Protein AF-A0A501VYS4-F1 (afdb_monomer_lite)

Foldseek 3Di:
DVVVLVVVLVVLVVVLVVLVVVVVCVVVVVDVDPDPDDNVVSVVVSVVSVVVSVVVPD

pLDDT: mean 81.08, std 10.27, range [51.62, 90.88]

Radius of gyration: 13.88 Å; chains: 1; bounding box: 32×22×37 Å

Sequence (58 aa):
MLDKRHIFRRINFIVFISYSLLSILNDLNITTIPLPIDLSVCIVLFLCFNSIFEQKSH

Secondary structure (DSSP, 8-state):
-HHHHHHHHHHHHHHHHHHHHHHHHHHTTS-----SS-HHHHHHHHHHHHHHHHHTT-

Structure (mmCIF, N/CA/C/O backbone):
data_AF-A0A501VYS4-F1
#
_entry.id   AF-A0A501VYS4-F1
#
loop_
_atom_site.group_PDB
_atom_site.id
_atom_site.type_symbol
_atom_site.label_atom_id
_atom_site.label_alt_id
_atom_site.label_comp_id
_atom_site.label_asym_id
_atom_site.label_entity_id
_atom_site.label_seq_id
_atom_site.pdbx_PDB_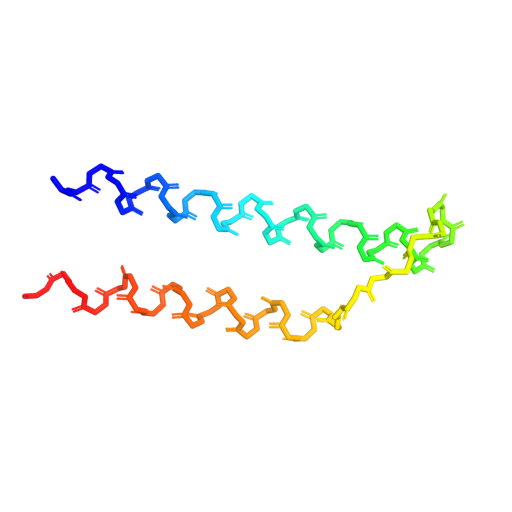ins_code
_atom_site.Cartn_x
_atom_site.Cartn_y
_atom_site.Cartn_z
_atom_site.occupancy
_atom_site.B_iso_or_equiv
_atom_site.auth_seq_id
_atom_site.auth_comp_id
_atom_site.auth_asym_id
_atom_site.auth_atom_id
_atom_site.pdbx_PDB_model_num
ATOM 1 N N . MET A 1 1 ? -7.762 6.594 22.754 1.00 56.34 1 MET A N 1
ATOM 2 C CA . MET A 1 1 ? -8.267 5.998 21.488 1.00 56.34 1 MET A CA 1
ATOM 3 C C . MET A 1 1 ? -8.007 6.890 20.263 1.00 56.34 1 MET A C 1
ATOM 5 O O . MET A 1 1 ? -7.977 6.352 19.162 1.00 56.34 1 MET A O 1
ATOM 9 N N . LEU A 1 2 ? -7.749 8.201 20.437 1.00 58.31 2 LEU A N 1
ATOM 10 C CA . LEU A 1 2 ? -7.336 9.119 19.361 1.00 58.31 2 LEU A CA 1
ATOM 11 C C . LEU A 1 2 ? -5.974 8.768 18.723 1.00 58.31 2 LEU A C 1
ATOM 13 O O . LEU A 1 2 ? -5.862 8.815 17.500 1.00 58.31 2 LEU A O 1
ATOM 17 N N . ASP A 1 3 ? -4.973 8.340 19.501 1.00 62.88 3 ASP A N 1
ATOM 18 C CA . ASP A 1 3 ? -3.622 8.075 18.967 1.00 62.88 3 ASP A CA 1
ATOM 19 C C . ASP A 1 3 ? -3.580 6.946 17.940 1.00 62.88 3 ASP A C 1
ATOM 21 O O . ASP A 1 3 ? -2.920 7.051 16.907 1.00 62.88 3 ASP A O 1
ATOM 25 N N . LYS A 1 4 ? -4.354 5.879 18.170 1.00 69.69 4 LYS A N 1
ATOM 26 C CA . LYS A 1 4 ? -4.416 4.736 17.247 1.00 69.69 4 LYS A CA 1
ATOM 27 C C . LYS A 1 4 ? -4.941 5.147 15.871 1.00 69.69 4 LYS A C 1
ATOM 29 O O . LYS A 1 4 ? -4.457 4.635 14.869 1.00 69.69 4 LYS A O 1
ATOM 34 N N . ARG A 1 5 ? -5.884 6.094 15.809 1.00 73.50 5 ARG A N 1
ATOM 35 C CA . ARG A 1 5 ? -6.459 6.606 14.552 1.00 73.50 5 ARG A CA 1
ATOM 36 C C . ARG A 1 5 ? -5.438 7.425 13.767 1.00 73.50 5 ARG A C 1
ATOM 38 O O . ARG A 1 5 ? -5.309 7.250 12.560 1.00 73.50 5 ARG A O 1
ATOM 45 N N . HIS A 1 6 ? -4.675 8.269 14.458 1.00 75.38 6 HIS A N 1
ATOM 46 C CA . HIS A 1 6 ? -3.628 9.073 13.833 1.00 75.38 6 HIS A CA 1
ATOM 47 C C . HIS A 1 6 ? -2.462 8.204 13.328 1.00 75.38 6 HIS A C 1
ATOM 49 O O . HIS A 1 6 ? -1.962 8.410 12.221 1.00 75.38 6 HIS A O 1
ATOM 55 N N . ILE A 1 7 ? -2.077 7.183 14.102 1.00 81.12 7 ILE A N 1
ATOM 56 C CA . ILE A 1 7 ? -1.085 6.178 13.691 1.00 81.12 7 ILE A CA 1
ATOM 57 C C . ILE A 1 7 ? -1.580 5.414 12.457 1.00 81.12 7 ILE A C 1
ATOM 59 O O . ILE A 1 7 ? -0.843 5.295 11.482 1.00 81.12 7 ILE A O 1
ATOM 63 N N . PHE A 1 8 ? -2.839 4.968 12.448 1.00 82.06 8 PHE A N 1
ATOM 64 C CA . PHE A 1 8 ? -3.407 4.233 11.316 1.00 82.06 8 PHE A CA 1
ATOM 65 C C . PHE A 1 8 ? -3.456 5.079 10.038 1.00 82.06 8 PHE A C 1
ATOM 67 O O . PHE A 1 8 ? -3.087 4.600 8.969 1.00 82.06 8 PHE A O 1
ATOM 74 N N . ARG A 1 9 ? -3.833 6.361 10.144 1.00 81.44 9 ARG A N 1
ATOM 75 C CA . ARG A 1 9 ? -3.831 7.293 9.005 1.00 81.44 9 ARG A CA 1
ATOM 76 C C . ARG A 1 9 ? -2.420 7.487 8.436 1.00 81.44 9 ARG A C 1
ATOM 78 O O . ARG A 1 9 ? -2.258 7.472 7.219 1.00 81.44 9 ARG A O 1
ATOM 85 N N . ARG A 1 10 ? -1.394 7.602 9.292 1.00 83.94 10 ARG A N 1
ATOM 86 C CA . ARG A 1 10 ? 0.008 7.679 8.842 1.00 83.94 10 ARG A CA 1
ATOM 87 C C . ARG A 1 10 ? 0.479 6.393 8.169 1.00 83.94 10 ARG A C 1
ATOM 89 O O . ARG A 1 10 ? 1.100 6.475 7.117 1.00 83.94 10 ARG A O 1
ATOM 96 N N . ILE A 1 11 ? 0.162 5.228 8.732 1.00 86.69 11 ILE A N 1
ATOM 97 C CA . ILE A 1 11 ? 0.532 3.937 8.134 1.00 86.69 11 ILE A CA 1
ATOM 98 C C . ILE A 1 11 ? -0.144 3.767 6.770 1.00 86.69 11 ILE A C 1
ATOM 100 O O . ILE A 1 11 ? 0.531 3.429 5.806 1.00 86.69 11 ILE A O 1
ATOM 104 N N . ASN A 1 12 ? -1.440 4.071 6.661 1.00 87.62 12 ASN A N 1
ATOM 105 C CA . ASN A 1 12 ? -2.176 3.981 5.399 1.00 87.62 12 ASN A CA 1
ATOM 106 C C . ASN A 1 12 ? -1.563 4.882 4.312 1.00 87.62 12 ASN A C 1
ATOM 108 O O . ASN A 1 12 ? -1.419 4.472 3.165 1.00 87.62 12 ASN A O 1
ATOM 112 N N . PHE A 1 13 ? -1.137 6.091 4.686 1.00 87.62 13 PHE A N 1
ATOM 113 C CA . PHE A 1 13 ? -0.441 7.005 3.781 1.00 87.62 13 PHE A CA 1
ATOM 114 C C . PHE A 1 13 ? 0.932 6.481 3.343 1.00 87.62 13 PHE A C 1
ATOM 116 O O . PHE A 1 13 ? 1.254 6.530 2.159 1.00 87.62 13 PHE A O 1
ATOM 123 N N . ILE A 1 14 ? 1.723 5.940 4.275 1.00 89.62 14 ILE A N 1
ATOM 124 C CA . ILE A 1 14 ? 3.033 5.351 3.963 1.00 89.62 14 ILE A CA 1
ATOM 125 C C . ILE A 1 14 ? 2.866 4.167 3.006 1.00 89.62 14 ILE A C 1
ATOM 127 O O . ILE A 1 14 ? 3.536 4.126 1.980 1.00 89.62 14 ILE A O 1
ATOM 131 N N . VAL A 1 15 ? 1.937 3.249 3.292 1.00 89.50 15 VAL A N 1
ATOM 132 C CA . VAL A 1 15 ? 1.655 2.085 2.436 1.00 89.50 15 VAL A CA 1
ATOM 133 C C . VAL A 1 15 ? 1.228 2.527 1.038 1.00 89.50 15 VAL A C 1
ATOM 135 O O . VAL A 1 15 ? 1.734 1.99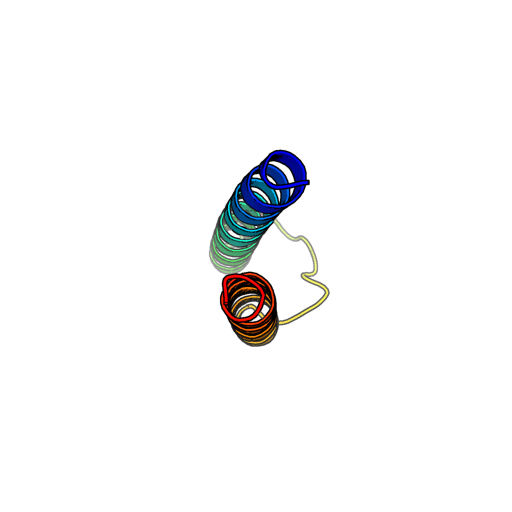5 0.053 1.00 89.50 15 VAL A O 1
ATOM 138 N N .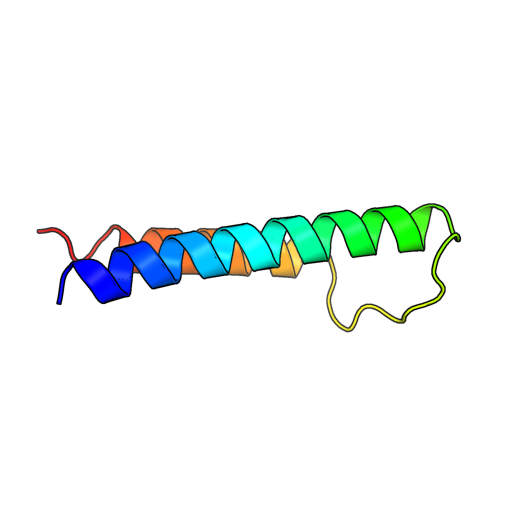 PHE A 1 16 ? 0.354 3.529 0.942 1.00 90.38 16 PHE A N 1
ATOM 139 C CA . PHE A 1 16 ? -0.099 4.062 -0.339 1.00 90.38 16 PHE A CA 1
ATOM 140 C C . PHE A 1 16 ? 1.050 4.647 -1.173 1.00 90.38 16 PHE A C 1
ATOM 142 O O . PHE A 1 16 ? 1.172 4.334 -2.360 1.00 90.38 16 PHE A O 1
ATOM 149 N N . ILE A 1 17 ? 1.925 5.449 -0.558 1.00 90.38 17 ILE A N 1
ATOM 150 C CA . ILE A 1 17 ? 3.098 6.005 -1.244 1.00 90.38 17 ILE A CA 1
ATOM 151 C C . ILE A 1 17 ? 4.058 4.896 -1.666 1.00 90.38 17 ILE A C 1
ATOM 153 O O . ILE A 1 17 ? 4.497 4.886 -2.813 1.00 90.38 17 ILE A O 1
ATOM 157 N N . SER A 1 18 ? 4.371 3.952 -0.777 1.00 90.31 18 SER A N 1
ATOM 158 C CA . SER A 1 18 ? 5.278 2.847 -1.091 1.00 90.31 18 SER A CA 1
ATOM 159 C C . SER A 1 18 ? 4.753 1.987 -2.238 1.00 90.31 18 SER A C 1
ATOM 161 O O . SER A 1 18 ? 5.521 1.641 -3.131 1.00 90.31 18 SER A O 1
ATOM 163 N N . TYR A 1 19 ? 3.453 1.685 -2.256 1.00 90.31 19 TYR A N 1
ATOM 164 C CA . TYR A 1 19 ? 2.838 0.910 -3.332 1.00 90.31 19 TYR A CA 1
ATOM 165 C C . TYR A 1 19 ? 2.837 1.667 -4.660 1.00 90.31 19 TYR A C 1
ATOM 167 O O . TYR A 1 19 ? 3.159 1.099 -5.698 1.00 90.31 19 TYR A O 1
ATOM 175 N N . SER A 1 20 ? 2.536 2.967 -4.623 1.00 88.25 20 SER A N 1
ATOM 176 C CA . SER A 1 20 ? 2.575 3.820 -5.815 1.00 88.25 20 SER 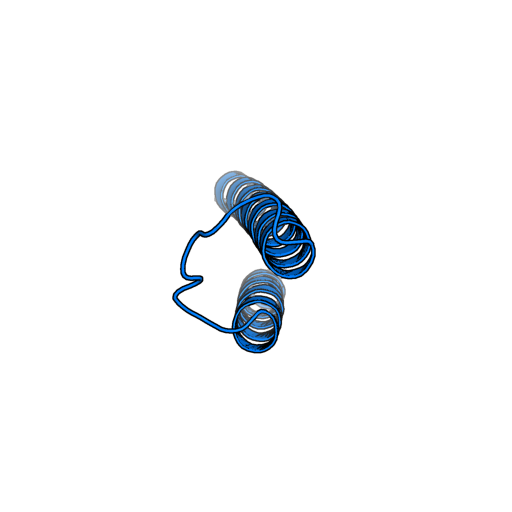A CA 1
ATOM 177 C C . SER A 1 20 ? 3.989 3.909 -6.387 1.00 88.25 20 SER A C 1
ATOM 179 O O . SER A 1 20 ? 4.180 3.754 -7.589 1.00 88.25 20 SER A O 1
ATOM 181 N N . LEU A 1 21 ? 4.992 4.087 -5.523 1.00 90.88 21 LEU A N 1
ATOM 182 C CA . LEU A 1 21 ? 6.397 4.100 -5.920 1.00 90.88 21 LEU A CA 1
ATOM 183 C C . LEU A 1 21 ? 6.805 2.759 -6.541 1.00 90.88 21 LEU A C 1
ATOM 185 O O . LEU A 1 21 ? 7.440 2.742 -7.590 1.00 90.88 21 LEU A O 1
ATOM 189 N N . LEU A 1 22 ? 6.403 1.643 -5.927 1.00 90.44 22 LEU A N 1
ATOM 190 C CA . LEU A 1 22 ? 6.670 0.302 -6.443 1.00 90.44 22 LEU A CA 1
ATOM 191 C C . LEU A 1 22 ? 6.011 0.078 -7.808 1.00 90.44 22 LEU A C 1
ATOM 193 O O . LEU A 1 22 ? 6.647 -0.456 -8.709 1.00 90.44 22 LEU A O 1
ATOM 197 N N . SER A 1 23 ? 4.767 0.529 -7.978 1.00 87.69 23 SER A N 1
ATOM 198 C CA . SER A 1 23 ? 4.051 0.459 -9.251 1.00 87.69 23 SER A CA 1
ATOM 199 C C . SER A 1 23 ? 4.789 1.229 -10.344 1.00 87.69 23 SER A C 1
ATOM 201 O O . SER A 1 23 ? 4.950 0.704 -11.437 1.00 87.69 23 SER A O 1
ATOM 203 N N . ILE A 1 24 ? 5.285 2.435 -10.045 1.00 88.62 24 ILE A N 1
ATOM 204 C CA . ILE A 1 24 ? 6.055 3.257 -10.992 1.00 88.62 24 ILE A CA 1
ATOM 205 C C . ILE A 1 24 ? 7.393 2.593 -11.338 1.00 88.62 24 ILE A C 1
ATOM 207 O O . ILE A 1 24 ? 7.770 2.542 -12.504 1.00 88.62 24 ILE A O 1
ATOM 211 N N . LEU A 1 25 ? 8.112 2.056 -10.346 1.00 90.62 25 LEU A N 1
ATOM 212 C CA . LEU A 1 25 ? 9.367 1.327 -10.571 1.00 90.62 25 LEU A CA 1
ATOM 213 C C . LEU A 1 25 ? 9.160 0.067 -11.419 1.00 90.62 25 LEU A C 1
ATOM 215 O O . LEU A 1 25 ? 10.026 -0.281 -12.223 1.00 90.62 25 LEU A O 1
ATOM 219 N N . ASN A 1 26 ? 8.017 -0.599 -11.249 1.00 87.62 26 ASN A N 1
ATOM 220 C CA . ASN A 1 26 ? 7.630 -1.755 -12.045 1.00 87.62 26 ASN A CA 1
ATOM 221 C C . ASN A 1 26 ? 7.267 -1.366 -13.484 1.00 87.62 26 ASN A C 1
ATOM 223 O O . ASN A 1 26 ? 7.686 -2.044 -14.414 1.00 87.62 26 ASN A O 1
ATOM 227 N N . ASP A 1 27 ? 6.579 -0.240 -13.676 1.00 85.62 27 ASP A N 1
ATOM 228 C CA . ASP A 1 27 ? 6.252 0.305 -15.004 1.00 85.62 27 ASP A CA 1
ATOM 229 C C . ASP A 1 27 ? 7.512 0.772 -15.762 1.00 85.62 27 ASP A C 1
ATOM 231 O O . ASP A 1 27 ? 7.670 0.562 -16.961 1.00 85.62 27 ASP A O 1
ATOM 235 N N . LEU A 1 28 ? 8.488 1.322 -15.031 1.00 90.06 28 LEU A N 1
ATOM 236 C CA . LEU A 1 28 ? 9.829 1.650 -15.534 1.00 90.06 28 LEU A CA 1
ATOM 237 C C . LEU A 1 28 ? 10.717 0.414 -15.756 1.00 90.06 28 LEU A C 1
ATOM 239 O O . LEU A 1 28 ? 11.871 0.558 -16.161 1.00 90.06 28 LEU A O 1
ATOM 243 N N . ASN A 1 29 ? 10.205 -0.791 -15.486 1.00 86.38 29 ASN A N 1
ATOM 244 C CA . ASN A 1 29 ? 10.901 -2.066 -15.645 1.00 86.38 29 ASN A CA 1
ATOM 245 C C . ASN A 1 29 ? 12.196 -2.188 -14.804 1.00 86.38 29 ASN A C 1
ATOM 247 O O . ASN A 1 29 ? 13.078 -2.987 -15.116 1.00 86.38 29 ASN A O 1
ATOM 251 N N . ILE A 1 30 ? 12.324 -1.387 -13.735 1.00 87.12 30 ILE A N 1
ATOM 252 C CA . ILE A 1 30 ? 13.466 -1.386 -12.798 1.00 87.12 30 ILE A CA 1
ATOM 253 C C . ILE A 1 30 ? 13.344 -2.551 -11.811 1.00 87.12 30 ILE A C 1
ATOM 255 O O . ILE A 1 30 ? 14.331 -3.184 -11.440 1.00 87.12 30 ILE A O 1
ATOM 259 N N . THR A 1 31 ? 12.117 -2.838 -11.386 1.00 82.19 31 THR A N 1
ATOM 260 C CA . THR A 1 31 ? 11.757 -3.992 -10.559 1.00 82.19 31 THR A CA 1
ATOM 261 C C . THR A 1 31 ? 10.741 -4.828 -11.318 1.00 82.19 31 THR A C 1
ATOM 263 O O . THR A 1 31 ? 9.831 -4.257 -11.891 1.00 82.19 31 THR A O 1
ATOM 266 N N . THR A 1 32 ? 10.858 -6.152 -11.311 1.00 76.94 32 THR A N 1
ATOM 267 C CA . THR A 1 32 ? 9.914 -7.069 -11.975 1.00 76.94 32 THR A CA 1
ATOM 268 C C . THR A 1 32 ? 9.092 -7.818 -10.935 1.00 76.94 32 THR A C 1
ATOM 270 O O . THR A 1 32 ? 9.147 -9.042 -10.807 1.00 76.94 32 THR A O 1
ATOM 273 N N . ILE A 1 33 ? 8.367 -7.054 -10.121 1.00 82.75 33 ILE A N 1
ATOM 274 C CA . ILE A 1 33 ? 7.563 -7.600 -9.031 1.00 82.75 33 ILE A CA 1
ATOM 275 C C . ILE A 1 33 ? 6.111 -7.627 -9.508 1.00 82.75 33 ILE A C 1
ATOM 277 O O . ILE A 1 33 ? 5.555 -6.567 -9.792 1.00 82.75 33 ILE A O 1
ATOM 281 N N . PRO A 1 34 ? 5.465 -8.803 -9.586 1.00 78.50 34 PRO A N 1
ATOM 282 C CA . PRO A 1 34 ? 4.054 -8.863 -9.929 1.00 78.50 34 PRO A CA 1
ATOM 283 C C . PRO A 1 34 ? 3.251 -8.144 -8.840 1.00 78.50 34 PRO A C 1
ATOM 285 O O . PRO A 1 34 ? 3.182 -8.608 -7.698 1.00 78.50 34 PRO A O 1
ATOM 288 N N . LEU A 1 35 ? 2.668 -6.991 -9.177 1.00 78.06 35 LEU A N 1
ATOM 289 C CA . LEU A 1 35 ? 1.764 -6.295 -8.271 1.00 78.06 35 LEU A CA 1
ATOM 290 C C . LEU A 1 35 ? 0.440 -7.075 -8.212 1.00 78.06 35 LEU A C 1
ATOM 292 O O . LEU A 1 35 ? -0.166 -7.324 -9.251 1.00 78.06 35 LEU A O 1
ATOM 296 N N . PRO A 1 36 ? -0.023 -7.483 -7.016 1.00 76.81 36 PRO A N 1
ATOM 297 C CA . PRO A 1 36 ? -1.210 -8.329 -6.879 1.00 76.81 36 PRO A CA 1
ATOM 298 C C . PRO A 1 36 ? -2.530 -7.599 -7.167 1.00 76.81 36 PRO A C 1
ATOM 300 O O . PRO A 1 36 ? -3.579 -8.237 -7.209 1.00 76.81 36 PRO A O 1
ATOM 303 N N . ILE A 1 37 ? -2.504 -6.271 -7.291 1.00 81.62 37 ILE A N 1
ATOM 304 C CA . ILE A 1 37 ? -3.685 -5.425 -7.450 1.00 81.62 37 ILE A CA 1
ATOM 305 C C . ILE A 1 37 ? -3.305 -4.191 -8.268 1.00 81.62 37 ILE A C 1
ATOM 307 O O . ILE A 1 37 ? -2.192 -3.685 -8.157 1.00 81.62 37 ILE A O 1
ATOM 311 N N . ASP A 1 38 ? -4.234 -3.674 -9.064 1.00 84.94 38 ASP A N 1
ATOM 312 C CA . ASP A 1 38 ? -3.984 -2.440 -9.802 1.00 84.94 38 ASP A CA 1
ATOM 313 C C . ASP A 1 38 ? -3.872 -1.233 -8.864 1.00 84.94 38 ASP A C 1
ATOM 315 O O . ASP A 1 38 ? -4.524 -1.148 -7.813 1.00 84.94 38 ASP A O 1
ATOM 319 N N . LEU A 1 39 ? -3.098 -0.234 -9.295 1.00 82.81 39 LEU A N 1
ATOM 320 C CA . LEU A 1 39 ? -2.951 1.037 -8.584 1.00 82.81 39 LEU A CA 1
ATOM 321 C C . LEU A 1 39 ? -4.314 1.706 -8.320 1.00 82.81 39 LEU A C 1
ATOM 323 O O . LEU A 1 39 ? -4.519 2.302 -7.263 1.00 82.81 39 LEU A O 1
ATOM 327 N N . SER A 1 40 ? -5.270 1.548 -9.242 1.00 86.00 40 SER A N 1
ATOM 328 C CA . SER A 1 40 ? -6.647 2.039 -9.111 1.00 86.00 40 SER A CA 1
ATOM 329 C C . SER A 1 40 ? -7.360 1.471 -7.878 1.00 86.00 40 SER A C 1
ATOM 331 O O . SER A 1 40 ? -7.978 2.223 -7.122 1.00 86.00 40 SER A O 1
ATOM 333 N N . VAL A 1 41 ? -7.218 0.171 -7.611 1.00 87.38 41 VAL A N 1
ATOM 334 C CA . VAL A 1 41 ? -7.795 -0.487 -6.429 1.00 87.38 41 VAL A CA 1
ATOM 335 C C . VAL A 1 41 ? -7.124 0.024 -5.155 1.00 87.38 41 VAL A C 1
ATOM 337 O O . VAL A 1 41 ? -7.800 0.292 -4.158 1.00 87.38 41 VAL A O 1
ATOM 340 N N . CYS A 1 42 ? -5.809 0.247 -5.199 1.00 85.88 42 CYS A N 1
ATOM 341 C CA . CYS A 1 42 ? -5.057 0.816 -4.082 1.00 85.88 42 CYS A CA 1
ATOM 342 C C . CYS A 1 42 ? -5.526 2.240 -3.721 1.00 85.88 42 CYS A C 1
ATOM 344 O O . CYS A 1 42 ? -5.662 2.561 -2.537 1.00 85.88 42 CYS A O 1
ATOM 346 N N . ILE A 1 43 ? -5.841 3.072 -4.721 1.00 88.19 43 ILE A N 1
ATOM 347 C CA . ILE A 1 43 ? -6.405 4.421 -4.529 1.00 88.19 43 ILE A CA 1
ATOM 348 C C . ILE A 1 43 ? -7.791 4.349 -3.875 1.00 88.19 43 ILE A C 1
ATOM 350 O O . ILE A 1 43 ? -8.059 5.077 -2.915 1.00 88.19 43 ILE A O 1
ATOM 354 N N . VAL A 1 44 ? -8.664 3.457 -4.352 1.00 90.06 44 VAL A N 1
ATOM 355 C CA . VAL A 1 44 ? -10.015 3.281 -3.792 1.00 90.06 44 VAL A CA 1
ATOM 356 C C . VAL A 1 44 ? -9.949 2.847 -2.328 1.00 90.06 44 VAL A C 1
ATOM 358 O O . VAL A 1 44 ? -10.635 3.428 -1.485 1.00 90.06 44 VAL A O 1
ATOM 361 N N . LEU A 1 45 ? -9.090 1.877 -1.996 1.00 86.69 45 LE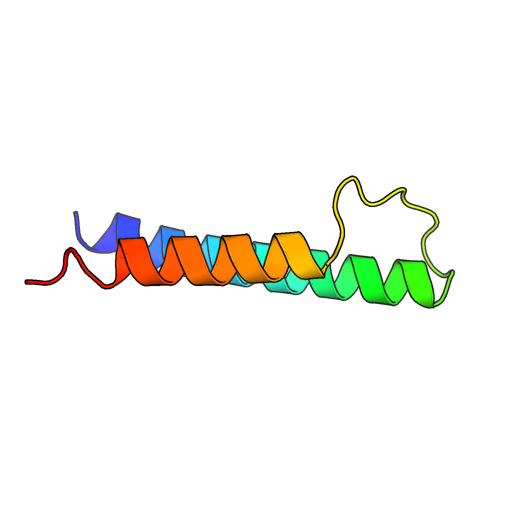U A N 1
ATOM 362 C CA . LEU A 1 45 ? -8.885 1.437 -0.615 1.00 86.69 45 LEU A CA 1
ATOM 363 C C . LEU A 1 45 ? -8.382 2.583 0.268 1.00 86.69 45 LEU A C 1
ATOM 365 O O . LEU A 1 45 ? -8.924 2.801 1.352 1.00 86.69 45 LEU A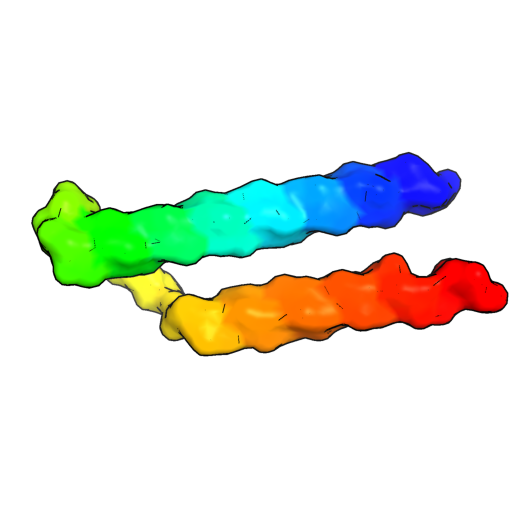 O 1
ATOM 369 N N . PHE A 1 46 ? -7.402 3.358 -0.204 1.00 88.56 46 PHE A N 1
ATOM 370 C CA . PHE A 1 46 ? -6.867 4.499 0.536 1.00 88.56 46 PHE A CA 1
ATOM 371 C C . PHE A 1 46 ? -7.949 5.537 0.874 1.00 88.56 46 PHE A C 1
ATOM 373 O O . PHE A 1 46 ? -8.063 5.953 2.033 1.00 88.56 46 PHE A O 1
ATOM 380 N N . LEU A 1 47 ? -8.770 5.917 -0.112 1.00 87.94 47 LEU A N 1
ATOM 381 C CA . LEU A 1 47 ? -9.881 6.857 0.063 1.00 87.94 47 LEU A CA 1
ATOM 382 C C . LEU A 1 47 ? -10.949 6.306 1.015 1.00 87.94 47 LEU A C 1
ATOM 384 O O . LEU A 1 47 ? -11.399 7.018 1.916 1.00 87.94 47 LEU A O 1
ATOM 388 N N . CYS A 1 48 ? -11.313 5.032 0.858 1.00 86.56 48 CYS A N 1
ATOM 389 C CA . CYS A 1 48 ? -12.314 4.369 1.687 1.00 86.56 48 CYS A CA 1
ATOM 390 C C . CYS A 1 48 ? -11.882 4.333 3.161 1.00 86.56 48 CYS A C 1
ATOM 392 O O . CYS A 1 48 ? -12.626 4.768 4.042 1.00 86.56 48 CYS A O 1
ATOM 394 N N . PHE A 1 49 ? -10.637 3.930 3.438 1.00 83.56 49 PHE A N 1
ATOM 395 C CA . PHE A 1 49 ? -10.091 3.970 4.793 1.00 83.56 49 PHE A CA 1
ATOM 396 C C . PHE A 1 49 ? -10.078 5.392 5.355 1.00 83.56 49 PHE A C 1
ATOM 398 O O . PHE A 1 49 ? -10.517 5.597 6.487 1.00 83.56 49 PHE A O 1
ATOM 405 N N . ASN A 1 50 ? -9.634 6.390 4.585 1.00 81.44 50 ASN A N 1
ATOM 406 C CA . ASN A 1 50 ? -9.628 7.773 5.064 1.00 81.44 50 ASN A CA 1
ATOM 407 C C . ASN A 1 50 ? -11.029 8.280 5.428 1.00 81.44 50 ASN A C 1
ATOM 409 O O . ASN A 1 50 ? -11.164 8.916 6.470 1.00 81.44 50 ASN A O 1
ATOM 413 N N . SER A 1 51 ? -12.051 7.941 4.636 1.00 81.31 51 SER A N 1
ATOM 414 C CA . SER A 1 51 ? -13.450 8.308 4.890 1.00 81.31 51 SER A CA 1
ATOM 415 C C . SER A 1 51 ? -14.020 7.646 6.154 1.00 81.31 51 SER A C 1
ATOM 417 O O . SER A 1 51 ? -14.593 8.326 7.009 1.00 81.31 51 SER A O 1
ATOM 419 N N . ILE A 1 52 ? -13.778 6.344 6.352 1.00 78.44 52 ILE A N 1
ATOM 420 C CA . ILE A 1 52 ? -14.198 5.606 7.562 1.00 78.44 52 ILE A CA 1
ATOM 421 C C . ILE A 1 52 ? -13.561 6.220 8.818 1.00 78.44 52 ILE A C 1
ATOM 423 O O . ILE A 1 52 ? -14.199 6.372 9.866 1.00 78.44 52 ILE A O 1
ATOM 427 N N . PHE A 1 53 ? -12.289 6.605 8.709 1.00 68.81 53 PHE A N 1
ATOM 428 C CA . PHE A 1 53 ? -11.560 7.321 9.748 1.00 68.81 53 PHE A CA 1
ATOM 429 C C . PHE A 1 53 ? -11.790 8.831 9.727 1.00 68.81 53 PHE A C 1
ATOM 431 O O . PHE A 1 53 ? -11.105 9.516 10.476 1.00 68.81 53 PHE A O 1
ATOM 438 N N . GLU A 1 54 ? -12.734 9.378 8.970 1.00 70.50 54 GLU A N 1
ATOM 439 C CA . GLU A 1 54 ? -13.190 10.773 9.068 1.00 70.50 54 GLU A CA 1
ATOM 440 C C . GLU A 1 54 ? -14.512 10.826 9.850 1.00 70.50 54 GLU A C 1
ATOM 442 O O . GLU A 1 54 ? -14.624 11.532 10.852 1.00 70.50 54 GLU A O 1
ATOM 447 N N . GLN A 1 55 ? -15.456 9.950 9.489 1.00 61.28 55 GLN A N 1
ATOM 448 C CA . GLN A 1 55 ? -16.839 9.942 9.985 1.00 61.28 55 GLN A CA 1
ATOM 449 C C . GLN A 1 55 ? -16.998 9.662 11.489 1.00 61.28 55 GLN A C 1
ATOM 451 O O . GLN A 1 55 ? -17.961 10.111 12.096 1.00 61.28 55 GLN A O 1
ATOM 456 N N . LYS A 1 56 ? -16.051 8.978 12.144 1.00 57.84 56 LYS A N 1
ATOM 457 C CA . LYS A 1 56 ? -16.113 8.685 13.595 1.00 57.84 56 LYS A CA 1
ATOM 458 C C . LYS A 1 56 ? -15.661 9.844 14.505 1.00 57.84 56 LYS A C 1
ATOM 460 O O . LYS A 1 56 ? -15.233 9.605 15.630 1.00 57.84 56 LYS A O 1
ATOM 465 N N . SER A 1 57 ? -15.611 11.080 14.003 1.00 55.44 57 SER A N 1
ATOM 466 C CA . SER A 1 57 ? -15.203 12.272 14.774 1.00 55.44 57 SER A CA 1
ATOM 467 C C . SER A 1 57 ? -16.380 13.141 15.244 1.00 55.44 57 SER A C 1
ATOM 469 O O . SER A 1 57 ? -16.157 14.313 15.546 1.00 55.44 57 SER A O 1
ATOM 471 N N . HIS A 1 58 ? -17.601 12.608 15.274 1.00 51.62 58 HIS A N 1
ATOM 472 C CA . HIS A 1 58 ? -18.799 13.368 15.621 1.00 51.62 58 HIS A CA 1
ATOM 473 C C . HIS A 1 58 ? -19.558 12.738 16.789 1.00 51.62 58 HIS A C 1
ATOM 475 O O . HIS A 1 58 ? -19.456 11.498 16.944 1.00 51.62 58 HIS A O 1
#